Protein AF-A0A958S1H1-F1 (afdb_monomer_lite)

Structure (mmCIF, N/CA/C/O backbone):
data_AF-A0A958S1H1-F1
#
_entry.id   AF-A0A958S1H1-F1
#
loop_
_atom_site.group_PDB
_atom_site.id
_atom_site.type_symbol
_atom_site.label_atom_id
_atom_site.label_alt_id
_atom_site.label_comp_id
_atom_site.label_asym_id
_atom_site.label_entity_id
_atom_site.label_seq_id
_atom_site.pdbx_PDB_ins_code
_atom_site.Cartn_x
_atom_site.Cartn_y
_atom_site.Cartn_z
_atom_site.occupancy
_atom_site.B_iso_or_equiv
_atom_site.auth_seq_id
_atom_site.auth_comp_id
_atom_site.auth_asym_id
_atom_site.auth_atom_id
_atom_site.pdbx_PDB_model_num
ATOM 1 N N . MET A 1 1 ? -4.393 -6.673 19.221 1.00 88.75 1 MET A N 1
ATOM 2 C CA . MET A 1 1 ? -3.181 -6.050 18.629 1.00 88.75 1 MET A CA 1
ATOM 3 C C . MET A 1 1 ? -2.975 -4.685 19.278 1.00 88.75 1 MET A C 1
ATOM 5 O O . MET A 1 1 ? -3.950 -4.160 19.791 1.00 88.75 1 MET A O 1
ATOM 9 N N . ASN A 1 2 ? -1.761 -4.127 19.299 1.00 92.56 2 ASN A N 1
ATOM 10 C CA . ASN A 1 2 ? -1.516 -2.747 19.748 1.00 92.56 2 ASN A CA 1
ATOM 11 C C . ASN A 1 2 ? -1.005 -1.879 18.581 1.00 92.56 2 ASN A C 1
ATOM 13 O O . ASN A 1 2 ? -0.643 -2.420 17.530 1.00 92.56 2 ASN A O 1
ATOM 17 N N . TYR A 1 3 ? -0.952 -0.558 18.782 1.00 91.25 3 TYR A N 1
ATOM 18 C CA . TYR A 1 3 ? -0.541 0.420 17.767 1.00 91.25 3 TYR A CA 1
ATOM 19 C C . TYR A 1 3 ? 0.807 0.081 17.108 1.00 91.25 3 TYR A C 1
ATOM 21 O O . TYR A 1 3 ? 0.908 0.010 15.883 1.00 91.25 3 TYR A O 1
ATOM 29 N N . GLU A 1 4 ? 1.839 -0.207 17.907 1.00 90.56 4 GLU A N 1
ATOM 30 C CA . GLU A 1 4 ? 3.185 -0.516 17.400 1.00 90.56 4 GLU A CA 1
ATOM 31 C C . GLU A 1 4 ? 3.220 -1.803 16.570 1.00 90.56 4 GLU A C 1
ATOM 33 O O . GLU A 1 4 ? 3.912 -1.893 15.551 1.00 90.56 4 GLU A O 1
ATOM 38 N N . THR A 1 5 ? 2.447 -2.810 16.972 1.00 89.69 5 THR A N 1
ATOM 39 C CA . THR A 1 5 ? 2.298 -4.035 16.195 1.00 89.69 5 THR A CA 1
ATOM 40 C C . THR A 1 5 ? 1.583 -3.760 14.877 1.00 89.69 5 THR A C 1
ATOM 42 O O . THR A 1 5 ? 2.070 -4.187 13.830 1.00 89.69 5 THR A O 1
ATOM 45 N N . PHE A 1 6 ? 0.487 -3.001 14.892 1.00 88.81 6 PHE A N 1
ATOM 46 C CA . PHE A 1 6 ? -0.257 -2.656 13.681 1.00 88.81 6 PHE A CA 1
ATOM 47 C C . PHE A 1 6 ? 0.582 -1.830 12.692 1.00 88.81 6 PHE A C 1
ATOM 49 O O . PHE A 1 6 ? 0.632 -2.137 11.498 1.00 88.81 6 PHE A O 1
ATOM 56 N N . LYS A 1 7 ? 1.352 -0.857 13.192 1.00 88.62 7 LYS A N 1
ATOM 57 C CA . LYS A 1 7 ? 2.341 -0.088 12.421 1.00 88.62 7 LYS A CA 1
ATOM 58 C C . LYS A 1 7 ? 3.351 -0.993 11.709 1.00 88.62 7 LYS A C 1
ATOM 60 O O . LYS A 1 7 ? 3.647 -0.794 10.527 1.00 88.62 7 LYS A O 1
ATOM 65 N N . LYS A 1 8 ? 3.853 -2.029 12.391 1.00 86.06 8 LYS A N 1
ATOM 66 C CA . LYS A 1 8 ? 4.758 -3.023 11.785 1.00 86.06 8 LYS A CA 1
ATOM 67 C C . LYS A 1 8 ? 4.072 -3.844 10.693 1.00 86.06 8 LYS A C 1
ATOM 69 O O . LYS A 1 8 ? 4.718 -4.134 9.687 1.00 86.06 8 LYS A O 1
ATOM 74 N N . VAL A 1 9 ? 2.794 -4.200 10.859 1.00 86.06 9 VAL A N 1
ATOM 75 C CA . VAL A 1 9 ? 2.019 -4.906 9.821 1.00 86.06 9 VAL A CA 1
ATOM 76 C C . VAL A 1 9 ? 1.915 -4.055 8.556 1.00 86.06 9 VAL A C 1
ATOM 78 O O . VAL A 1 9 ? 2.284 -4.528 7.482 1.00 86.06 9 VAL A O 1
ATOM 81 N N . LEU A 1 10 ? 1.521 -2.785 8.689 1.00 82.94 10 LEU A N 1
ATOM 82 C CA . LEU A 1 10 ? 1.426 -1.846 7.564 1.00 82.94 10 LEU A CA 1
ATOM 83 C C . LEU A 1 10 ? 2.764 -1.657 6.834 1.00 82.94 10 LEU A C 1
ATOM 85 O O . LEU A 1 10 ? 2.801 -1.623 5.609 1.00 82.94 10 LEU A O 1
ATOM 89 N N . SER A 1 11 ? 3.877 -1.582 7.568 1.00 79.31 11 SER A N 1
ATOM 90 C CA . SER A 1 11 ? 5.205 -1.388 6.971 1.00 79.31 11 SER A CA 1
ATOM 91 C C . SER A 1 11 ? 5.717 -2.623 6.206 1.00 79.31 11 SER A C 1
ATOM 93 O O . SER A 1 11 ? 6.387 -2.493 5.175 1.00 79.31 11 SER A O 1
ATOM 95 N N . LYS A 1 12 ? 5.393 -3.834 6.683 1.00 73.94 12 LYS A N 1
ATOM 96 C CA . LYS A 1 12 ? 5.935 -5.095 6.145 1.00 73.94 12 LYS A CA 1
ATOM 97 C C . LYS A 1 12 ? 5.286 -5.524 4.824 1.00 73.94 12 LYS A C 1
ATOM 99 O O . LYS A 1 12 ? 5.926 -6.241 4.053 1.00 73.94 12 LYS A O 1
ATOM 104 N N . ALA A 1 13 ? 4.068 -5.056 4.547 1.00 64.69 13 ALA A N 1
ATOM 105 C CA . ALA A 1 13 ? 3.304 -5.375 3.340 1.00 64.69 13 ALA A CA 1
ATOM 106 C C . ALA A 1 13 ? 4.054 -5.062 2.025 1.00 64.69 13 ALA A C 1
ATOM 108 O O . ALA A 1 13 ? 3.890 -5.774 1.040 1.00 64.69 13 ALA A O 1
ATOM 109 N N . ASN A 1 14 ? 4.958 -4.075 2.014 1.00 68.44 14 ASN A N 1
ATOM 110 C CA . ASN A 1 14 ? 5.564 -3.579 0.771 1.00 68.44 14 ASN A CA 1
ATOM 111 C C . ASN A 1 14 ? 6.940 -4.171 0.409 1.00 68.44 14 ASN A C 1
ATOM 113 O O . ASN A 1 14 ? 7.457 -3.876 -0.668 1.00 68.44 14 ASN A O 1
ATOM 117 N N . ASN A 1 15 ? 7.543 -5.029 1.243 1.00 69.94 15 ASN A N 1
ATOM 118 C CA . ASN A 1 15 ? 8.917 -5.503 1.004 1.00 69.94 15 ASN A CA 1
ATOM 119 C C . ASN A 1 15 ? 9.077 -6.293 -0.307 1.00 69.94 15 ASN A C 1
ATOM 121 O O . ASN A 1 15 ? 10.061 -6.106 -1.018 1.00 69.94 15 ASN A O 1
ATOM 125 N N . ILE A 1 16 ? 8.113 -7.150 -0.658 1.00 71.56 16 ILE A N 1
ATOM 126 C CA . ILE A 1 16 ? 8.180 -7.956 -1.891 1.00 71.56 16 ILE A CA 1
ATOM 127 C C . ILE A 1 16 ? 8.096 -7.052 -3.127 1.00 71.56 16 ILE A C 1
ATOM 129 O O . ILE A 1 16 ? 8.873 -7.208 -4.067 1.00 71.56 16 ILE A O 1
ATOM 133 N N . ALA A 1 17 ? 7.200 -6.064 -3.110 1.00 74.19 17 ALA A N 1
ATOM 134 C CA . ALA A 1 17 ? 7.040 -5.125 -4.213 1.00 74.19 17 ALA A CA 1
ATOM 135 C C . ALA A 1 17 ? 8.280 -4.236 -4.409 1.00 74.19 17 ALA A C 1
ATOM 137 O O . ALA A 1 17 ? 8.658 -3.955 -5.549 1.00 74.19 17 ALA A O 1
ATOM 138 N N . VAL A 1 18 ? 8.956 -3.841 -3.322 1.00 80.75 18 VAL A N 1
ATOM 139 C CA . VAL A 1 18 ? 10.247 -3.136 -3.387 1.00 80.75 18 VAL A CA 1
ATOM 140 C C . VAL A 1 18 ? 11.303 -4.007 -4.069 1.00 80.75 18 VAL A C 1
ATOM 142 O O . VAL A 1 18 ? 11.961 -3.537 -4.994 1.00 80.75 18 VAL A O 1
ATOM 145 N N . VAL A 1 19 ? 11.424 -5.282 -3.681 1.00 84.00 19 VAL A N 1
ATOM 146 C CA . VAL A 1 19 ? 12.377 -6.224 -4.297 1.00 84.00 19 VAL A CA 1
ATOM 147 C C . VAL A 1 19 ? 12.101 -6.393 -5.793 1.00 84.00 19 VAL A C 1
ATOM 149 O O . VAL A 1 19 ? 13.022 -6.268 -6.598 1.00 84.00 19 VAL A O 1
ATOM 152 N N . ILE A 1 20 ? 10.840 -6.596 -6.184 1.00 85.44 20 ILE A N 1
ATOM 153 C CA . ILE A 1 20 ? 10.447 -6.700 -7.600 1.00 85.44 20 ILE A CA 1
ATOM 154 C C . ILE A 1 20 ? 10.812 -5.419 -8.363 1.00 85.44 20 ILE A C 1
ATOM 156 O O . ILE A 1 20 ? 11.355 -5.491 -9.463 1.00 85.44 20 ILE A O 1
ATOM 160 N N . SER A 1 21 ? 10.572 -4.247 -7.772 1.00 86.81 21 SER A N 1
ATOM 161 C CA . SER A 1 21 ? 10.893 -2.956 -8.397 1.00 86.81 21 SER A CA 1
ATOM 162 C C . SER A 1 21 ? 12.399 -2.784 -8.621 1.00 86.81 21 SER A C 1
ATOM 164 O O . SER A 1 21 ? 12.812 -2.321 -9.681 1.00 86.81 21 SER A O 1
ATOM 166 N N . VAL A 1 22 ? 13.228 -3.205 -7.659 1.00 89.88 22 VAL A N 1
ATOM 167 C CA . VAL A 1 22 ? 14.694 -3.197 -7.793 1.00 89.88 22 VAL A CA 1
ATOM 168 C C . VAL A 1 22 ? 15.145 -4.148 -8.902 1.00 89.88 22 VAL A C 1
ATOM 170 O O . VAL A 1 22 ? 15.962 -3.765 -9.735 1.00 89.88 22 VAL A O 1
ATOM 173 N N . ILE A 1 23 ? 14.577 -5.355 -8.969 1.00 92.25 23 ILE A N 1
ATOM 174 C CA . ILE A 1 23 ? 14.883 -6.325 -10.031 1.00 92.25 23 ILE A CA 1
ATOM 175 C C . ILE A 1 23 ? 14.543 -5.749 -11.412 1.00 92.25 23 ILE A C 1
ATOM 177 O O . ILE A 1 23 ? 15.360 -5.844 -12.325 1.00 92.25 23 ILE A O 1
ATOM 181 N N . LEU A 1 24 ? 13.384 -5.100 -11.567 1.00 91.75 24 LEU A N 1
ATOM 182 C CA . LEU A 1 24 ? 12.997 -4.450 -12.825 1.00 91.75 24 LEU A CA 1
ATOM 183 C C . LEU A 1 24 ? 14.008 -3.379 -13.256 1.00 91.75 24 LEU A C 1
ATOM 185 O O . LEU A 1 24 ? 14.379 -3.322 -14.429 1.00 91.75 24 LEU A O 1
ATOM 189 N N . VAL A 1 25 ? 14.501 -2.575 -12.309 1.00 92.94 25 VAL A N 1
ATOM 190 C CA . VAL A 1 25 ? 15.529 -1.557 -12.574 1.00 92.94 25 VAL A CA 1
ATOM 191 C C . VAL A 1 25 ? 16.851 -2.198 -13.004 1.00 92.94 25 VAL A C 1
ATOM 193 O O . VAL A 1 25 ? 17.474 -1.736 -13.963 1.00 92.94 25 VAL A O 1
ATOM 196 N N . LEU A 1 26 ? 17.267 -3.284 -12.345 1.00 94.44 26 LEU A N 1
ATOM 197 C CA . LEU A 1 26 ? 18.494 -4.008 -12.688 1.00 94.44 26 LEU A CA 1
ATOM 198 C C . LEU A 1 26 ? 18.408 -4.638 -14.082 1.00 94.44 26 LEU A C 1
ATOM 200 O O . LEU A 1 26 ? 19.347 -4.506 -14.863 1.00 94.44 26 LEU A O 1
ATOM 204 N N . ILE A 1 27 ? 17.275 -5.257 -14.426 1.00 93.69 27 ILE A N 1
ATOM 205 C CA . ILE A 1 27 ? 17.044 -5.831 -15.758 1.00 93.69 27 ILE A CA 1
ATOM 206 C C . ILE A 1 27 ? 17.046 -4.730 -16.824 1.00 93.69 27 ILE A C 1
ATOM 208 O O . ILE A 1 27 ? 17.737 -4.864 -17.832 1.00 93.69 27 ILE A O 1
ATOM 212 N N . GLY A 1 28 ? 16.329 -3.623 -16.598 1.00 91.19 28 GLY A N 1
ATOM 213 C CA . GLY A 1 28 ? 16.311 -2.487 -17.524 1.00 91.19 28 GLY A CA 1
ATOM 214 C C . GLY A 1 28 ? 17.711 -1.919 -17.771 1.00 91.19 28 GLY A C 1
ATOM 215 O O . GLY A 1 28 ? 18.115 -1.728 -18.919 1.00 91.19 28 GLY A O 1
ATOM 216 N N . THR A 1 29 ? 18.490 -1.749 -16.698 1.00 92.88 29 THR A N 1
ATOM 217 C CA . THR A 1 29 ? 19.896 -1.320 -16.767 1.00 92.88 29 THR A CA 1
ATOM 218 C C . THR A 1 29 ? 20.748 -2.311 -17.554 1.00 92.88 29 THR A C 1
ATOM 220 O O . THR A 1 29 ? 21.476 -1.912 -18.460 1.00 92.88 29 THR A O 1
ATOM 223 N N . ALA A 1 30 ? 20.641 -3.607 -17.252 1.00 93.12 30 ALA A N 1
ATOM 224 C CA . ALA A 1 30 ? 21.417 -4.648 -17.916 1.00 93.12 30 ALA A CA 1
ATOM 225 C C . ALA A 1 30 ? 21.123 -4.718 -19.422 1.00 93.12 30 ALA A C 1
ATOM 227 O O . ALA A 1 30 ? 22.050 -4.871 -20.216 1.00 93.12 30 ALA A O 1
ATOM 228 N N . ILE A 1 31 ? 19.859 -4.552 -19.828 1.00 91.25 31 ILE A N 1
ATOM 229 C CA . ILE A 1 31 ? 19.469 -4.494 -21.243 1.00 91.25 31 ILE A CA 1
ATOM 230 C C . ILE A 1 31 ? 20.134 -3.299 -21.930 1.00 91.25 31 ILE A C 1
ATOM 232 O O . ILE A 1 31 ? 20.744 -3.473 -22.983 1.00 91.25 31 ILE A O 1
ATOM 236 N N . ILE A 1 32 ? 20.063 -2.105 -21.332 1.00 91.31 32 ILE A N 1
ATOM 237 C CA . ILE A 1 32 ? 20.676 -0.895 -21.899 1.00 91.31 32 ILE A CA 1
ATOM 238 C C . ILE A 1 32 ? 22.190 -1.077 -22.035 1.00 91.31 32 ILE A C 1
ATOM 240 O O . ILE A 1 32 ? 22.735 -0.859 -23.113 1.00 91.31 32 ILE A O 1
ATOM 244 N N . VAL A 1 33 ? 22.861 -1.550 -20.983 1.00 91.06 33 VAL A N 1
ATOM 245 C CA . VAL A 1 33 ? 24.312 -1.787 -20.993 1.00 91.06 33 VAL A CA 1
ATOM 246 C C . VAL A 1 33 ? 24.697 -2.829 -22.049 1.00 91.06 33 VAL A C 1
ATOM 248 O O . VAL A 1 33 ? 25.627 -2.601 -22.815 1.00 91.06 33 VAL A O 1
ATOM 251 N N . ASN A 1 34 ? 23.959 -3.936 -22.172 1.00 89.00 34 ASN A N 1
ATOM 252 C CA . ASN A 1 34 ? 24.213 -4.962 -23.192 1.00 89.00 34 ASN A CA 1
ATOM 253 C C . ASN A 1 34 ? 24.010 -4.426 -24.623 1.00 89.00 34 ASN A C 1
ATOM 255 O O . ASN A 1 34 ? 24.727 -4.805 -25.553 1.00 89.00 34 ASN A O 1
ATOM 259 N N . MET A 1 35 ? 23.043 -3.529 -24.827 1.00 88.00 35 MET A N 1
ATOM 260 C CA . MET A 1 35 ? 22.840 -2.882 -26.125 1.00 88.00 35 MET A CA 1
ATOM 261 C C . MET A 1 35 ? 23.941 -1.868 -26.451 1.00 88.00 35 MET A C 1
ATOM 263 O O . MET A 1 35 ? 24.336 -1.794 -27.610 1.00 88.00 35 MET A O 1
ATOM 267 N N . LEU A 1 36 ? 24.472 -1.153 -25.454 1.00 85.69 36 LEU A N 1
ATOM 268 C CA . LEU A 1 36 ? 25.582 -0.207 -25.621 1.00 85.69 36 LEU A CA 1
ATOM 269 C C . LEU A 1 36 ? 26.939 -0.896 -25.828 1.00 85.69 36 LEU A C 1
ATOM 271 O O . LEU A 1 36 ? 27.750 -0.415 -26.608 1.00 85.69 36 LEU A O 1
ATOM 275 N N . LEU A 1 37 ? 27.191 -2.024 -25.159 1.00 85.25 37 LEU A N 1
ATOM 276 C CA . LEU A 1 37 ? 28.449 -2.771 -25.294 1.00 85.25 37 LEU A CA 1
ATOM 277 C C . LEU A 1 37 ? 28.453 -3.729 -26.496 1.00 85.25 37 LEU A C 1
ATOM 279 O O . LEU A 1 37 ? 29.510 -4.098 -26.988 1.00 85.25 37 LEU A O 1
ATOM 283 N N . GLY A 1 38 ? 27.279 -4.144 -26.980 1.00 74.38 38 GLY A N 1
ATOM 284 C CA . GLY A 1 38 ? 27.134 -5.109 -28.077 1.00 74.38 38 GLY A CA 1
ATOM 285 C C . GLY A 1 38 ? 26.972 -4.492 -29.469 1.00 74.38 38 GLY A C 1
ATOM 286 O O . GLY A 1 38 ? 26.394 -5.148 -30.337 1.00 74.38 38 GLY A O 1
ATOM 287 N N . ILE A 1 39 ? 27.399 -3.242 -29.675 1.00 66.12 39 ILE A N 1
ATOM 288 C CA . ILE A 1 39 ? 27.144 -2.473 -30.908 1.00 66.12 39 ILE A CA 1
ATOM 289 C C . ILE A 1 39 ? 27.813 -3.110 -32.139 1.00 66.12 39 ILE A C 1
ATOM 291 O O . ILE A 1 39 ? 27.274 -3.007 -33.237 1.00 66.12 39 ILE A O 1
ATOM 295 N N . GLU A 1 40 ? 28.918 -3.839 -31.967 1.00 67.62 40 GLU A N 1
ATOM 296 C CA . GLU A 1 40 ? 29.753 -4.317 -33.080 1.00 67.62 40 GLU A CA 1
ATOM 297 C C . GLU A 1 40 ? 29.081 -5.358 -33.998 1.00 67.62 40 GLU A C 1
ATOM 299 O O . GLU A 1 40 ? 29.494 -5.498 -35.142 1.00 67.62 40 GLU A O 1
ATOM 304 N N . ASN A 1 41 ? 28.019 -6.050 -33.556 1.00 65.12 41 ASN A N 1
ATOM 305 C CA . ASN A 1 41 ? 27.406 -7.160 -34.315 1.00 65.12 41 ASN A CA 1
ATOM 306 C C . ASN A 1 41 ? 25.867 -7.136 -34.396 1.00 65.12 41 ASN A C 1
ATOM 308 O O . ASN A 1 41 ? 25.248 -8.093 -34.868 1.00 65.12 41 ASN A O 1
ATOM 312 N N . LYS A 1 42 ? 25.206 -6.074 -33.922 1.00 71.50 42 LYS A N 1
ATOM 313 C CA . LYS A 1 42 ? 23.738 -6.030 -33.820 1.00 71.50 42 LYS A CA 1
ATOM 314 C C . LYS A 1 42 ? 23.125 -5.131 -34.889 1.00 71.50 42 LYS A C 1
ATOM 316 O O . LYS A 1 42 ? 23.579 -4.018 -35.128 1.00 71.50 42 LYS A O 1
ATOM 321 N N . LYS A 1 43 ? 22.019 -5.581 -35.496 1.0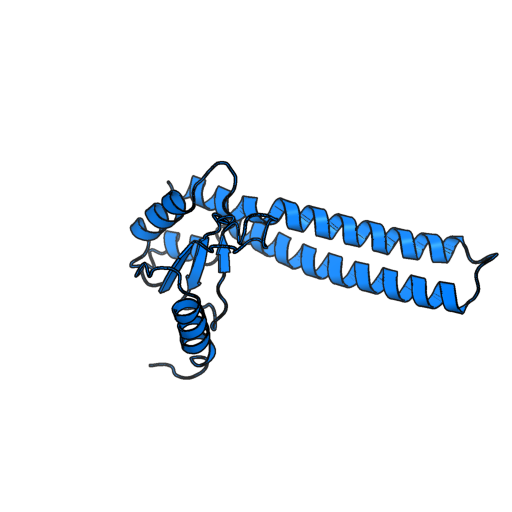0 81.31 43 LYS A N 1
ATOM 322 C CA . LYS A 1 43 ? 21.213 -4.741 -36.400 1.00 81.31 43 LYS A CA 1
ATOM 323 C C . LYS A 1 43 ? 20.726 -3.507 -35.637 1.00 81.31 43 LYS A C 1
ATOM 325 O O . LYS A 1 43 ? 20.158 -3.661 -34.555 1.00 81.31 43 LYS A O 1
ATOM 330 N N . THR A 1 44 ? 20.844 -2.317 -36.225 1.00 81.62 44 THR A N 1
ATOM 331 C CA . THR A 1 44 ? 20.424 -1.035 -35.624 1.00 81.62 44 THR A CA 1
ATOM 332 C C . THR A 1 44 ? 19.009 -1.086 -35.040 1.00 81.62 44 THR A C 1
ATOM 334 O O . THR A 1 44 ? 18.774 -0.609 -33.935 1.00 81.62 44 THR A O 1
ATOM 337 N N . VAL A 1 45 ? 18.078 -1.763 -35.720 1.00 83.81 45 VAL A N 1
ATOM 338 C CA . VAL A 1 45 ? 16.693 -1.953 -35.253 1.00 83.81 45 VAL A CA 1
ATOM 339 C C . VAL A 1 45 ? 16.624 -2.704 -33.915 1.00 83.81 45 VAL A C 1
ATOM 341 O O . VAL A 1 45 ? 15.868 -2.317 -33.029 1.00 83.81 45 VAL A O 1
ATOM 344 N N . SER A 1 46 ? 17.440 -3.747 -33.728 1.00 83.19 46 SER A N 1
ATOM 345 C CA . SER A 1 46 ? 17.464 -4.532 -32.481 1.00 83.19 46 SER A CA 1
ATOM 346 C C . SER A 1 46 ? 18.011 -3.734 -31.296 1.00 83.19 46 SER A C 1
ATOM 348 O O . SER A 1 46 ? 17.518 -3.872 -30.178 1.00 83.19 46 SER A O 1
ATOM 350 N N . ILE A 1 47 ? 18.976 -2.849 -31.563 1.00 85.94 47 ILE A N 1
ATOM 351 C CA . ILE A 1 47 ? 19.548 -1.940 -30.572 1.00 85.94 47 ILE A CA 1
ATOM 352 C C . ILE A 1 47 ? 18.479 -0.939 -30.119 1.00 85.94 47 ILE A C 1
ATOM 354 O O . ILE A 1 47 ? 18.242 -0.802 -28.922 1.00 85.94 47 ILE A O 1
ATOM 358 N N . VAL A 1 48 ? 17.787 -0.290 -31.062 1.00 87.69 48 VAL A N 1
ATOM 359 C CA . VAL A 1 48 ? 16.752 0.716 -30.761 1.00 87.69 48 VAL A CA 1
ATOM 360 C C . VAL A 1 48 ? 15.596 0.112 -29.959 1.00 87.69 48 VAL A C 1
ATOM 362 O O . VAL A 1 48 ? 15.205 0.670 -28.934 1.00 87.69 48 VAL A O 1
ATOM 365 N N . ILE A 1 49 ? 15.084 -1.054 -30.370 1.00 89.50 49 ILE A N 1
ATOM 366 C CA . ILE A 1 49 ? 14.002 -1.748 -29.651 1.00 89.50 49 ILE A CA 1
ATOM 367 C C . ILE A 1 49 ? 14.457 -2.151 -28.241 1.00 89.50 49 ILE A C 1
ATOM 369 O O . ILE A 1 49 ? 13.728 -1.942 -27.271 1.00 89.50 49 ILE A O 1
ATOM 373 N N . GLY A 1 50 ? 15.673 -2.690 -28.113 1.00 90.12 50 GLY A N 1
ATOM 374 C CA . GLY A 1 50 ? 16.244 -3.077 -26.826 1.00 90.12 50 GLY A CA 1
ATOM 375 C C . GLY A 1 50 ? 16.406 -1.898 -25.867 1.00 90.12 50 GLY A C 1
ATOM 376 O O . GLY A 1 50 ? 16.008 -1.993 -24.708 1.00 90.12 50 GLY A O 1
ATOM 377 N N . MET A 1 51 ? 16.930 -0.769 -26.352 1.00 90.88 51 MET A N 1
ATOM 378 C CA . MET A 1 51 ? 17.056 0.452 -25.551 1.00 90.88 51 MET A CA 1
ATOM 379 C C . MET A 1 51 ? 15.690 0.978 -25.106 1.00 90.88 51 MET A C 1
ATOM 381 O O . MET A 1 51 ? 15.522 1.298 -23.931 1.00 90.88 51 MET A O 1
ATOM 385 N N . PHE A 1 52 ? 14.705 1.022 -26.010 1.00 94.12 52 PHE A N 1
ATOM 386 C CA . PHE A 1 52 ? 13.350 1.458 -25.672 1.00 94.12 52 PHE A CA 1
ATOM 387 C C . PHE A 1 52 ? 12.743 0.596 -24.558 1.00 94.12 52 PHE A C 1
ATOM 389 O O . PHE A 1 52 ? 12.233 1.123 -23.569 1.00 94.12 52 PHE A O 1
ATOM 396 N N . PHE A 1 53 ? 12.857 -0.730 -24.673 1.00 94.00 53 PHE A N 1
ATOM 397 C CA . PHE A 1 53 ? 12.346 -1.648 -23.658 1.00 94.00 53 PHE A CA 1
ATOM 398 C C . PHE A 1 53 ? 13.090 -1.512 -22.322 1.00 94.00 53 PHE A C 1
ATOM 400 O O . PHE A 1 53 ? 12.463 -1.489 -21.263 1.00 94.00 53 PHE A O 1
ATOM 407 N N . GLY A 1 54 ? 14.416 -1.350 -22.354 1.00 92.75 54 GLY A N 1
ATOM 408 C CA . GLY A 1 54 ? 15.217 -1.109 -21.155 1.00 92.75 54 GLY A CA 1
ATOM 409 C C . GLY A 1 54 ? 14.817 0.179 -20.427 1.00 92.75 54 GLY A C 1
ATOM 410 O O . GLY A 1 54 ? 14.633 0.166 -19.210 1.00 92.75 54 GLY A O 1
ATOM 411 N N . VAL A 1 55 ? 14.598 1.273 -21.165 1.00 94.06 55 VAL A N 1
ATOM 412 C CA . VAL A 1 55 ? 14.123 2.551 -20.606 1.00 94.06 55 VAL A CA 1
ATOM 413 C C . VAL A 1 55 ? 12.712 2.414 -20.034 1.00 94.06 55 VAL A C 1
ATOM 415 O O . VAL A 1 55 ? 12.445 2.913 -18.941 1.00 94.06 55 VAL A O 1
ATOM 418 N N . LEU A 1 56 ? 11.816 1.700 -20.719 1.00 95.31 56 LEU A N 1
ATOM 419 C CA . LEU A 1 56 ? 10.464 1.446 -20.225 1.00 95.31 56 LEU A CA 1
ATOM 420 C C . LEU A 1 56 ? 10.486 0.702 -18.880 1.00 95.31 56 LEU A C 1
ATOM 422 O O . LEU A 1 56 ? 9.812 1.119 -17.937 1.00 95.31 56 LEU A O 1
ATOM 426 N N . LEU A 1 57 ? 11.293 -0.358 -18.764 1.00 93.44 57 LEU A N 1
ATOM 427 C CA . LEU A 1 57 ? 11.453 -1.103 -17.513 1.00 93.44 57 LEU A CA 1
ATOM 428 C C . LEU A 1 57 ? 12.039 -0.242 -16.390 1.00 93.44 57 LEU A C 1
ATOM 430 O O . LEU A 1 57 ? 11.580 -0.341 -15.252 1.00 93.44 57 LEU A O 1
ATOM 434 N N . LEU A 1 58 ? 13.000 0.635 -16.702 1.00 92.44 58 LEU A N 1
ATOM 435 C CA . LEU A 1 58 ? 13.538 1.591 -15.732 1.00 92.44 58 LEU A CA 1
ATOM 436 C C . LEU A 1 58 ? 12.456 2.540 -15.213 1.00 92.44 58 LEU A C 1
ATOM 438 O O . LEU A 1 58 ? 12.323 2.703 -14.002 1.00 92.44 58 LEU A O 1
ATOM 442 N N . ILE A 1 59 ? 11.666 3.143 -16.105 1.00 93.12 59 ILE A N 1
ATOM 443 C CA . ILE A 1 59 ? 10.598 4.076 -15.722 1.00 93.12 59 ILE A CA 1
ATOM 444 C C . ILE A 1 59 ? 9.578 3.371 -14.824 1.00 93.12 59 ILE A C 1
ATOM 446 O O . ILE A 1 59 ? 9.258 3.871 -13.743 1.00 93.12 59 ILE A O 1
ATOM 450 N N . LEU A 1 60 ? 9.102 2.192 -15.233 1.00 91.69 60 LEU A N 1
ATOM 451 C CA . LEU A 1 60 ? 8.134 1.415 -14.458 1.00 91.69 60 LEU A CA 1
ATOM 452 C C . LEU A 1 60 ? 8.701 0.998 -13.096 1.00 91.69 60 LEU A C 1
ATOM 454 O O . LEU A 1 60 ? 8.030 1.169 -12.076 1.00 91.69 60 LEU A O 1
ATOM 458 N N . GLY A 1 61 ? 9.948 0.521 -13.063 1.00 90.19 61 GLY A N 1
ATOM 459 C CA . GLY A 1 61 ? 10.640 0.141 -11.836 1.00 90.19 61 GLY A CA 1
ATOM 460 C C . GLY A 1 61 ? 10.812 1.316 -10.870 1.00 90.19 61 GLY A C 1
ATOM 461 O O . GLY A 1 61 ? 10.508 1.184 -9.687 1.00 90.19 61 GLY A O 1
ATOM 462 N N . VAL A 1 62 ? 11.210 2.494 -11.362 1.00 90.50 62 VAL A N 1
ATOM 463 C CA . VAL A 1 62 ? 11.373 3.707 -10.540 1.00 90.50 62 VAL A CA 1
ATOM 464 C C . VAL A 1 62 ? 10.035 4.211 -9.999 1.00 90.50 62 VAL A C 1
ATOM 466 O O . VAL A 1 62 ? 9.957 4.583 -8.827 1.00 90.50 62 VAL A O 1
ATOM 469 N N . ILE A 1 63 ? 8.976 4.227 -10.815 1.00 90.06 63 ILE A N 1
ATOM 470 C CA . ILE A 1 63 ? 7.637 4.645 -10.369 1.00 90.06 63 ILE A CA 1
ATOM 471 C C . ILE A 1 63 ? 7.124 3.702 -9.275 1.00 90.06 63 ILE A C 1
ATOM 473 O O . ILE A 1 63 ? 6.676 4.168 -8.223 1.00 90.06 63 ILE A O 1
ATOM 477 N N . ALA A 1 64 ? 7.226 2.387 -9.496 1.00 86.19 64 ALA A N 1
ATOM 478 C CA . ALA A 1 64 ? 6.820 1.382 -8.519 1.00 86.19 64 ALA A CA 1
ATOM 479 C C . ALA A 1 64 ? 7.631 1.508 -7.220 1.00 86.19 64 ALA A C 1
ATOM 481 O O . ALA A 1 64 ? 7.051 1.573 -6.135 1.00 86.19 64 ALA A O 1
ATOM 482 N N . PHE A 1 65 ? 8.954 1.658 -7.329 1.00 87.19 65 PHE A N 1
ATOM 483 C CA . PHE A 1 65 ? 9.845 1.833 -6.186 1.00 87.19 65 PHE A CA 1
ATOM 484 C C . PHE A 1 65 ? 9.500 3.082 -5.368 1.00 87.19 65 PHE A C 1
ATOM 486 O O . PHE A 1 65 ? 9.339 2.989 -4.152 1.00 87.19 65 PHE A O 1
ATOM 493 N N . LYS A 1 66 ? 9.324 4.244 -6.016 1.00 86.88 66 LYS A N 1
ATOM 494 C CA . LYS A 1 66 ? 8.971 5.500 -5.331 1.00 86.88 66 LYS A CA 1
ATOM 495 C C . LYS A 1 66 ? 7.667 5.379 -4.552 1.00 86.88 66 LYS A C 1
ATOM 497 O O . LYS A 1 66 ? 7.599 5.836 -3.413 1.00 86.88 66 LYS A O 1
ATOM 502 N N . ARG A 1 67 ? 6.643 4.766 -5.152 1.00 82.25 67 ARG A N 1
ATOM 503 C CA . ARG A 1 67 ? 5.343 4.569 -4.501 1.00 82.25 67 ARG A CA 1
ATOM 504 C C . ARG A 1 67 ? 5.476 3.678 -3.266 1.00 82.25 67 ARG A C 1
ATOM 506 O O . ARG A 1 67 ? 5.066 4.078 -2.183 1.00 82.25 67 ARG A O 1
ATOM 513 N N . MET A 1 68 ? 6.120 2.524 -3.419 1.00 80.31 68 MET A N 1
ATOM 514 C CA . MET A 1 68 ? 6.286 1.554 -2.333 1.00 80.31 68 MET A CA 1
ATOM 515 C C . MET A 1 68 ? 7.136 2.107 -1.186 1.00 80.31 68 MET A C 1
ATOM 517 O O . MET A 1 68 ? 6.797 1.912 -0.017 1.00 80.31 68 MET A O 1
ATOM 521 N N . LEU A 1 69 ? 8.208 2.837 -1.512 1.00 81.44 69 LEU A N 1
ATOM 522 C CA . LEU A 1 69 ? 9.064 3.497 -0.530 1.00 81.44 69 LEU A CA 1
ATOM 523 C C . LEU A 1 69 ? 8.312 4.605 0.215 1.00 81.44 69 LEU A C 1
ATOM 525 O O . LEU A 1 69 ? 8.461 4.724 1.428 1.00 81.44 69 LEU A O 1
ATOM 529 N N . SER A 1 70 ? 7.491 5.396 -0.484 1.00 82.06 70 SER A N 1
ATOM 530 C CA . SER A 1 70 ? 6.670 6.434 0.146 1.00 82.06 70 SER A CA 1
ATOM 531 C C . SER A 1 70 ? 5.717 5.837 1.177 1.00 82.06 70 SER A C 1
ATOM 533 O O . SER A 1 70 ? 5.689 6.308 2.309 1.00 82.06 70 SER A O 1
ATOM 535 N N . ASP A 1 71 ? 5.012 4.761 0.831 1.00 75.19 71 ASP A N 1
ATOM 536 C CA . ASP A 1 71 ? 4.081 4.090 1.742 1.00 75.19 71 ASP A CA 1
ATOM 537 C C . ASP A 1 71 ? 4.806 3.503 2.972 1.00 75.19 71 ASP A C 1
ATOM 539 O O . ASP A 1 71 ? 4.330 3.631 4.103 1.00 75.19 71 ASP A O 1
ATOM 543 N N . GLN A 1 72 ? 6.008 2.934 2.792 1.00 78.31 72 GLN A N 1
ATOM 544 C CA . GLN A 1 72 ? 6.829 2.449 3.910 1.00 78.31 72 GLN A CA 1
ATOM 545 C C . GLN A 1 72 ? 7.343 3.572 4.810 1.00 78.31 72 GLN A C 1
ATOM 547 O O . GLN A 1 72 ? 7.302 3.444 6.036 1.00 78.31 72 GLN A O 1
ATOM 552 N N . LEU A 1 73 ? 7.835 4.664 4.222 1.00 81.75 73 LEU A N 1
ATOM 553 C CA . LEU A 1 73 ? 8.298 5.831 4.969 1.00 81.75 73 LEU A CA 1
ATOM 554 C C . LEU A 1 73 ? 7.146 6.480 5.730 1.00 81.75 73 LEU A C 1
ATOM 556 O O . LEU A 1 73 ? 7.320 6.849 6.888 1.00 81.75 73 LEU A O 1
ATOM 560 N N . GLN A 1 74 ? 5.964 6.556 5.119 1.00 82.31 74 GLN A N 1
ATOM 561 C CA . GLN A 1 74 ? 4.760 7.051 5.774 1.00 82.31 74 GLN A CA 1
ATOM 562 C C . GLN A 1 74 ? 4.370 6.180 6.969 1.00 82.31 74 GLN A C 1
ATOM 564 O O . GLN A 1 74 ? 4.083 6.703 8.046 1.00 82.31 74 GLN A O 1
ATOM 569 N N . ALA A 1 75 ? 4.411 4.853 6.818 1.00 82.00 75 ALA A N 1
ATOM 570 C CA . ALA A 1 75 ? 4.157 3.939 7.926 1.00 82.00 75 ALA A CA 1
ATOM 571 C C . ALA A 1 75 ? 5.203 4.096 9.042 1.00 82.00 75 ALA A C 1
ATOM 573 O O . ALA A 1 75 ? 4.851 4.118 10.216 1.00 82.00 75 ALA A O 1
ATOM 574 N N . ARG A 1 76 ? 6.488 4.257 8.698 1.00 82.00 76 ARG A N 1
ATOM 575 C CA . ARG A 1 76 ? 7.579 4.419 9.672 1.00 82.00 76 ARG A CA 1
ATOM 576 C C . ARG A 1 76 ? 7.493 5.741 10.443 1.00 82.00 76 ARG A C 1
ATOM 578 O O . ARG A 1 76 ? 7.690 5.738 11.658 1.00 82.00 76 ARG A O 1
ATOM 585 N N . ASN A 1 77 ? 7.174 6.830 9.748 1.00 84.69 77 ASN A N 1
ATOM 586 C CA . ASN A 1 77 ? 7.129 8.190 10.291 1.00 84.69 77 ASN A CA 1
ATOM 587 C C . ASN A 1 77 ? 5.763 8.565 10.890 1.00 84.69 77 ASN A C 1
ATOM 589 O O . ASN A 1 77 ? 5.546 9.730 11.204 1.00 84.69 77 ASN A O 1
ATOM 593 N N . ASP A 1 78 ? 4.836 7.609 11.026 1.00 82.19 78 ASP A N 1
ATOM 594 C CA . ASP A 1 78 ? 3.462 7.837 11.503 1.00 82.19 78 ASP A CA 1
ATOM 595 C C . ASP A 1 78 ? 2.664 8.861 10.680 1.00 82.19 78 ASP A C 1
ATOM 597 O O . ASP A 1 78 ? 1.670 9.412 11.145 1.00 82.19 78 ASP A O 1
ATOM 601 N N . THR A 1 79 ? 3.077 9.110 9.438 1.00 84.62 79 THR A N 1
ATOM 602 C CA . THR A 1 79 ? 2.359 9.986 8.505 1.00 84.62 79 THR A CA 1
ATOM 603 C C . THR A 1 79 ? 1.417 9.208 7.593 1.00 84.62 79 THR A C 1
ATOM 605 O O . THR A 1 79 ? 0.690 9.814 6.808 1.00 84.62 79 THR A O 1
ATOM 608 N N . HIS A 1 80 ? 1.387 7.874 7.705 1.00 85.56 80 HIS A N 1
ATOM 609 C CA . HIS A 1 80 ? 0.408 7.059 6.999 1.00 85.56 80 HIS A CA 1
ATOM 610 C C . HIS A 1 80 ? -1.007 7.441 7.468 1.00 85.56 80 HIS A C 1
ATOM 612 O O . HIS A 1 80 ? -1.270 7.387 8.671 1.00 85.56 80 HIS A O 1
ATOM 618 N N . PRO A 1 81 ? -1.946 7.752 6.557 1.00 87.25 81 PRO A N 1
ATOM 619 C CA . PRO A 1 81 ? -3.258 8.297 6.911 1.00 87.25 81 PRO A CA 1
ATOM 620 C C . PRO A 1 81 ? -4.029 7.512 7.985 1.00 87.25 81 PRO A C 1
ATOM 622 O O . PRO A 1 81 ? -4.536 8.107 8.926 1.00 87.25 81 PRO A O 1
ATOM 625 N N . ILE A 1 82 ? -4.040 6.172 7.917 1.00 89.12 82 ILE A N 1
ATOM 626 C CA . ILE A 1 82 ? -4.703 5.344 8.943 1.00 89.12 82 ILE A CA 1
ATOM 627 C C . ILE A 1 82 ? -4.014 5.400 10.316 1.00 89.12 82 ILE A C 1
ATOM 629 O O . ILE A 1 82 ? -4.690 5.378 11.333 1.00 89.12 82 ILE A O 1
ATOM 633 N N . LEU A 1 83 ? -2.681 5.505 10.360 1.00 90.81 83 LEU A N 1
ATOM 634 C CA . LEU A 1 83 ? -1.931 5.611 11.615 1.00 90.81 83 LEU A CA 1
ATOM 635 C C . LEU A 1 83 ? -2.137 6.985 12.245 1.00 90.81 83 LEU A C 1
ATOM 637 O O . LEU A 1 83 ? -2.332 7.094 13.453 1.00 90.81 83 LEU A O 1
ATOM 641 N N . LYS A 1 84 ? -2.144 8.022 11.404 1.00 90.19 84 LYS A N 1
ATOM 642 C CA . LYS A 1 84 ? -2.459 9.388 11.804 1.00 90.19 84 LYS A CA 1
ATOM 643 C C . LYS A 1 84 ? -3.870 9.474 12.394 1.00 90.19 84 LYS A C 1
ATOM 645 O O . LYS A 1 84 ? -4.019 10.010 13.482 1.00 90.19 84 LYS A O 1
ATOM 650 N N . ALA A 1 85 ? -4.864 8.872 11.740 1.00 90.00 85 ALA A N 1
ATOM 651 C CA . ALA A 1 85 ? -6.238 8.852 12.233 1.00 90.00 85 ALA A CA 1
ATOM 652 C C . ALA A 1 85 ? -6.380 8.147 13.594 1.00 90.00 85 ALA A C 1
ATOM 654 O O . ALA A 1 85 ? -7.071 8.667 14.463 1.00 90.00 85 ALA A O 1
ATOM 655 N N . ILE A 1 86 ? -5.674 7.026 13.815 1.00 90.88 86 ILE A N 1
ATOM 656 C CA . ILE A 1 86 ? -5.631 6.363 15.134 1.00 90.88 86 ILE A CA 1
ATOM 657 C C . ILE A 1 86 ? -5.035 7.307 16.187 1.00 90.88 86 ILE A C 1
ATOM 659 O O . ILE A 1 86 ? -5.615 7.493 17.251 1.00 90.88 86 ILE A O 1
ATOM 663 N N . LYS A 1 87 ? -3.898 7.950 15.885 1.00 91.19 87 LYS A N 1
ATOM 664 C CA . LYS A 1 87 ? -3.245 8.890 16.814 1.00 91.19 87 LYS A CA 1
ATOM 665 C C . LYS A 1 87 ? -4.102 10.111 17.146 1.00 91.19 87 LYS A C 1
ATOM 667 O O . LYS A 1 87 ? -4.047 10.599 18.268 1.00 91.19 87 LYS A O 1
ATOM 672 N N . GLU A 1 88 ? -4.843 10.620 16.169 1.00 92.12 88 GLU A N 1
ATOM 673 C CA . GLU A 1 88 ? -5.722 11.783 16.320 1.00 92.12 88 GLU A CA 1
ATOM 674 C C . GLU A 1 88 ? -7.088 11.417 16.923 1.00 92.12 88 GLU A C 1
ATOM 676 O O . GLU A 1 88 ? -7.866 12.312 17.244 1.00 92.12 88 GLU A O 1
ATOM 681 N N . GLY A 1 89 ? -7.385 10.124 17.099 1.00 89.69 89 GLY A N 1
ATOM 682 C CA . GLY A 1 89 ? -8.677 9.652 17.595 1.00 89.69 89 GLY A CA 1
ATOM 683 C C . GLY A 1 89 ? -9.832 9.870 16.610 1.00 89.69 89 GLY A C 1
ATOM 684 O O . GLY A 1 89 ? -10.986 9.951 17.030 1.00 89.69 89 GLY A O 1
ATOM 685 N N . ASP A 1 90 ? -9.553 9.980 15.307 1.00 91.19 90 ASP A N 1
ATOM 686 C CA . ASP A 1 90 ? -10.575 10.159 14.267 1.00 91.19 90 ASP A CA 1
ATOM 687 C C . ASP A 1 90 ? -11.293 8.832 13.981 1.00 91.19 90 ASP A C 1
ATOM 689 O O . ASP A 1 90 ? -11.008 8.133 13.003 1.00 91.19 90 ASP A O 1
ATOM 693 N N . ARG A 1 91 ? -12.247 8.479 14.851 1.00 88.44 91 ARG A N 1
ATOM 694 C CA . ARG A 1 91 ? -12.980 7.203 14.783 1.00 88.44 91 ARG A CA 1
ATOM 695 C C . ARG A 1 91 ? -13.806 7.038 13.506 1.00 88.44 91 ARG A C 1
ATOM 697 O O . ARG A 1 91 ? -14.074 5.910 13.105 1.00 88.44 91 ARG A O 1
ATOM 704 N N . GLY A 1 92 ? -14.166 8.141 12.844 1.00 85.25 92 GLY A N 1
ATOM 705 C CA . GLY A 1 92 ? -14.935 8.156 11.595 1.00 85.25 92 GLY A CA 1
ATOM 706 C C . GLY A 1 92 ? -14.081 8.130 10.324 1.00 85.25 92 GLY A C 1
ATOM 707 O O . GLY A 1 92 ? -14.610 8.255 9.218 1.00 85.25 92 GLY A O 1
ATOM 708 N N . TYR A 1 93 ? -12.757 8.013 10.447 1.00 88.38 93 TYR A N 1
ATOM 709 C CA . TYR A 1 93 ? -11.856 7.998 9.298 1.00 88.38 93 TYR A CA 1
ATOM 710 C C . TYR A 1 93 ? -12.066 6.773 8.396 1.00 88.38 93 TYR A C 1
ATOM 712 O O . TYR A 1 93 ? -12.024 6.888 7.163 1.00 88.38 93 TYR A O 1
ATOM 720 N N . LEU A 1 94 ? -12.278 5.599 8.998 1.00 87.12 94 LEU A N 1
ATOM 721 C CA . LEU A 1 94 ? -12.450 4.342 8.281 1.00 87.12 94 LEU A CA 1
ATOM 722 C C . LEU A 1 94 ? -13.937 4.059 8.069 1.00 87.12 94 LEU A C 1
ATOM 724 O O . LEU A 1 94 ? -14.695 3.929 9.020 1.00 87.12 94 LEU A O 1
ATOM 728 N N . MET A 1 95 ? -14.349 3.972 6.808 1.00 84.12 95 MET A N 1
ATOM 729 C CA . MET A 1 95 ? -15.763 3.843 6.443 1.00 84.12 95 MET A CA 1
ATOM 730 C C . MET A 1 95 ? -16.174 2.396 6.219 1.00 84.12 95 MET A C 1
ATOM 732 O O . MET A 1 95 ? -17.332 2.045 6.410 1.00 84.12 95 MET A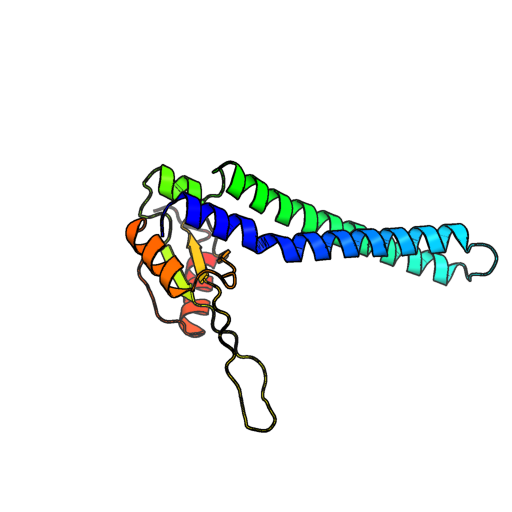 O 1
ATOM 736 N N . TRP A 1 96 ? -15.244 1.567 5.744 1.00 84.06 96 TRP A N 1
ATOM 737 C CA . TRP A 1 96 ? -15.539 0.180 5.423 1.00 84.06 96 TRP A CA 1
ATOM 738 C C . TRP A 1 96 ? -14.278 -0.674 5.469 1.00 84.06 96 TRP A C 1
ATOM 740 O O . TRP A 1 96 ? -13.226 -0.243 4.995 1.00 84.06 96 TRP A O 1
ATOM 750 N N . VAL A 1 97 ? -14.386 -1.884 6.016 1.00 86.75 97 VAL A N 1
ATOM 751 C CA . VAL A 1 97 ? -13.318 -2.888 6.059 1.00 86.75 97 VAL A CA 1
ATOM 752 C C . VAL A 1 97 ? -13.888 -4.255 5.696 1.00 86.75 97 VAL A C 1
ATOM 754 O O . VAL A 1 97 ? -14.995 -4.592 6.111 1.00 86.75 97 VAL A O 1
ATOM 757 N N . TYR A 1 98 ? -13.138 -5.047 4.936 1.00 83.38 98 TYR A N 1
ATOM 758 C CA . TYR A 1 98 ? -13.491 -6.427 4.608 1.00 83.38 98 TYR A CA 1
ATOM 759 C C . TYR A 1 98 ? -12.238 -7.271 4.346 1.00 83.38 98 TYR A C 1
ATOM 761 O O . TYR A 1 98 ? -11.144 -6.745 4.136 1.00 83.38 98 TYR A O 1
ATOM 769 N N . VAL A 1 99 ? -12.401 -8.595 4.352 1.00 81.94 99 VAL A N 1
ATOM 770 C CA . VAL A 1 99 ? -11.339 -9.542 3.980 1.00 81.94 99 VAL A CA 1
ATOM 771 C C . VAL A 1 99 ? -11.479 -9.877 2.500 1.00 81.94 99 VAL A C 1
ATOM 773 O O . VAL A 1 99 ? -12.541 -10.313 2.062 1.00 81.94 99 VAL A O 1
ATOM 776 N N . GLU A 1 100 ? -10.424 -9.661 1.722 1.00 74.19 100 GLU A N 1
ATOM 777 C CA . GLU A 1 100 ? -10.416 -9.936 0.288 1.00 74.19 100 GLU A CA 1
ATOM 778 C C . GLU A 1 100 ? -10.332 -11.438 0.022 1.00 74.19 100 GLU A C 1
ATOM 780 O O . GLU A 1 100 ? -9.262 -12.031 0.109 1.00 74.19 100 GLU A O 1
ATOM 785 N N . GLN A 1 101 ? -11.440 -12.070 -0.356 1.00 68.25 101 GLN A N 1
ATOM 786 C CA . GLN A 1 101 ? -11.406 -13.462 -0.795 1.00 68.25 101 GLN A CA 1
ATOM 787 C C . GLN A 1 101 ? -10.972 -13.527 -2.264 1.00 68.25 101 GLN A C 1
ATOM 789 O O . GLN A 1 101 ? -11.712 -13.123 -3.159 1.00 68.25 101 GLN A O 1
ATOM 794 N N . ILE A 1 102 ? -9.765 -14.033 -2.532 1.00 61.97 102 ILE A N 1
ATOM 795 C CA . ILE A 1 102 ? -9.328 -14.287 -3.909 1.00 61.97 102 ILE A CA 1
ATOM 796 C C . ILE A 1 102 ? -9.835 -15.666 -4.329 1.00 61.97 102 ILE A C 1
ATOM 798 O O . ILE A 1 102 ? -9.388 -16.695 -3.833 1.00 61.97 102 ILE A O 1
ATOM 802 N N . ASN A 1 103 ? -10.743 -15.709 -5.296 1.00 54.47 103 ASN A N 1
ATOM 803 C CA . ASN A 1 103 ? -11.080 -16.960 -5.963 1.00 54.47 103 ASN A CA 1
ATOM 804 C C . ASN A 1 103 ? -9.886 -17.381 -6.825 1.00 54.47 103 ASN A C 1
ATOM 806 O O . ASN A 1 103 ? -9.682 -16.869 -7.924 1.00 54.47 103 ASN A O 1
ATOM 810 N N . THR A 1 104 ? -9.052 -18.278 -6.307 1.00 49.44 104 THR A N 1
ATOM 811 C CA . THR A 1 104 ? -7.987 -18.888 -7.105 1.00 49.44 104 THR A CA 1
ATOM 812 C C . THR A 1 104 ? -8.602 -19.932 -8.038 1.00 49.44 104 THR A C 1
ATOM 814 O O . THR A 1 104 ? -9.568 -20.617 -7.718 1.00 49.44 104 THR A O 1
ATOM 817 N N . THR A 1 105 ? -8.100 -19.958 -9.265 1.00 50.16 105 THR A N 1
ATOM 818 C CA . THR A 1 105 ? -8.658 -20.658 -10.427 1.00 50.16 105 THR A CA 1
ATOM 819 C C . THR A 1 105 ? -8.921 -22.154 -10.214 1.00 50.16 105 THR A C 1
ATOM 821 O O . THR A 1 105 ? -8.244 -22.811 -9.426 1.00 50.16 105 THR A O 1
ATOM 824 N N . LEU A 1 106 ? -9.892 -22.675 -10.983 1.00 46.62 106 LEU A N 1
ATOM 825 C CA . LEU A 1 106 ? -10.309 -24.081 -11.052 1.00 46.62 106 LEU A CA 1
ATOM 826 C C . LEU A 1 106 ? -9.124 -25.057 -11.042 1.00 46.62 106 LEU A C 1
ATOM 828 O O . LEU A 1 106 ? -8.318 -25.084 -11.971 1.00 46.62 106 LEU A O 1
ATOM 832 N N . GLY A 1 107 ? -9.070 -25.901 -10.012 1.00 52.47 107 GLY A N 1
ATOM 833 C CA . GLY A 1 107 ? -8.340 -27.158 -10.090 1.00 52.47 107 GLY A CA 1
ATOM 834 C C . GLY A 1 107 ? -9.136 -28.175 -10.910 1.00 52.47 107 GLY A C 1
ATOM 835 O O . GLY A 1 107 ? -10.316 -27.969 -11.197 1.00 52.47 107 GLY A O 1
ATOM 836 N N . HIS A 1 108 ? -8.506 -29.302 -11.244 1.00 54.12 108 HIS A N 1
ATOM 837 C CA . HIS A 1 108 ? -9.139 -30.417 -11.964 1.00 54.12 108 HIS A CA 1
ATOM 838 C C . HIS A 1 108 ? -10.403 -30.967 -11.253 1.00 54.12 108 HIS A C 1
ATOM 840 O O . HIS A 1 108 ? -11.243 -31.580 -11.901 1.00 54.12 108 HIS A O 1
ATOM 846 N N . ASP A 1 109 ? -10.573 -30.645 -9.962 1.00 63.00 109 ASP A N 1
ATOM 847 C CA . ASP A 1 109 ? -11.688 -31.045 -9.089 1.00 63.00 109 ASP A CA 1
ATOM 848 C C . ASP A 1 109 ? -12.720 -29.919 -8.817 1.00 63.00 109 ASP A C 1
ATOM 850 O O . ASP A 1 109 ? -13.537 -30.035 -7.905 1.00 63.00 109 ASP A O 1
ATOM 854 N N . GLY A 1 110 ? -12.674 -28.800 -9.555 1.00 56.38 110 GLY A N 1
ATOM 855 C CA . GLY A 1 110 ? -13.569 -27.644 -9.378 1.00 56.38 110 GLY A CA 1
ATOM 856 C C . GLY A 1 110 ? -12.883 -26.376 -8.833 1.00 56.38 110 GLY A C 1
ATOM 857 O O . GLY A 1 110 ? -11.666 -26.358 -8.612 1.00 56.38 110 GLY A O 1
ATOM 858 N N . PRO A 1 111 ? -13.630 -25.266 -8.653 1.00 54.91 111 PRO A N 1
ATOM 859 C CA . PRO A 1 111 ? -13.086 -24.012 -8.128 1.00 54.91 111 PRO A CA 1
ATOM 860 C C . PRO A 1 111 ? -12.593 -24.190 -6.684 1.00 54.91 111 PRO A C 1
ATOM 862 O O . PRO A 1 111 ? -13.382 -24.448 -5.778 1.00 54.91 111 PRO A O 1
ATOM 865 N N . LYS A 1 112 ? -11.282 -24.034 -6.455 1.00 50.41 112 LYS A N 1
ATOM 866 C CA . LYS A 1 112 ? -10.694 -23.985 -5.108 1.00 50.41 112 LYS A CA 1
ATOM 867 C C . LYS A 1 112 ? -10.535 -22.527 -4.693 1.00 50.41 112 LYS A C 1
ATOM 869 O O . LYS A 1 112 ? -9.624 -21.844 -5.143 1.00 50.41 112 LYS A O 1
ATOM 874 N N . VAL A 1 113 ? -11.410 -22.055 -3.810 1.00 53.41 113 VAL A N 1
ATOM 875 C CA . VAL A 1 113 ? -11.317 -20.708 -3.231 1.00 53.41 113 VAL A CA 1
ATOM 876 C C . VAL A 1 113 ? -10.097 -20.645 -2.305 1.00 53.41 113 VAL A C 1
ATOM 878 O O . VAL A 1 113 ? -10.136 -21.130 -1.177 1.00 53.41 113 VAL A O 1
ATOM 881 N N . GLY A 1 114 ? -8.980 -20.094 -2.777 1.00 53.25 114 GLY A N 1
ATOM 882 C CA . GLY A 1 114 ? -7.823 -19.796 -1.935 1.00 53.25 114 GLY A CA 1
ATOM 883 C C . GLY A 1 114 ? -7.958 -18.423 -1.294 1.00 53.25 114 GLY A C 1
ATOM 884 O O . GLY A 1 114 ? -7.657 -17.406 -1.906 1.00 53.25 114 GLY A O 1
ATOM 885 N N . THR A 1 115 ? -8.368 -18.388 -0.032 1.00 54.22 115 THR A N 1
ATOM 886 C CA . THR A 1 115 ? -8.557 -17.147 0.721 1.00 54.22 115 THR A CA 1
ATOM 887 C C . THR A 1 115 ? -7.241 -16.377 0.848 1.00 54.22 115 THR A C 1
ATOM 889 O O . THR A 1 115 ? -6.379 -16.719 1.661 1.00 54.22 115 THR A O 1
ATOM 892 N N . SER A 1 116 ? -7.088 -15.303 0.072 1.00 64.00 116 SER A N 1
ATOM 893 C CA . SER A 1 116 ? -6.176 -14.233 0.461 1.00 64.00 116 SER A CA 1
ATOM 894 C C . SER A 1 116 ? -6.654 -13.701 1.805 1.00 64.00 116 SER A C 1
ATOM 896 O O . SER A 1 116 ? -7.827 -13.412 1.998 1.00 64.00 116 SER A O 1
ATOM 898 N N . GLN A 1 117 ? -5.765 -13.642 2.783 1.00 73.56 117 GLN A N 1
ATOM 899 C CA . GLN A 1 117 ? -6.112 -13.120 4.104 1.00 73.56 117 GLN A CA 1
ATOM 900 C C . GLN A 1 117 ? -6.028 -11.583 4.132 1.00 73.56 117 GLN A C 1
ATOM 902 O O . GLN A 1 117 ? -6.147 -10.990 5.195 1.00 73.56 117 GLN A O 1
ATOM 907 N N . ASN A 1 118 ? -5.830 -10.920 2.986 1.00 82.88 118 ASN A N 1
ATOM 908 C CA . ASN A 1 118 ? -5.673 -9.470 2.917 1.00 82.88 118 ASN A CA 1
ATOM 909 C C . ASN A 1 118 ? -6.904 -8.732 3.456 1.00 82.88 118 ASN A C 1
ATOM 911 O O . ASN A 1 118 ? -8.045 -9.127 3.219 1.00 82.88 118 ASN A O 1
ATOM 915 N N . VAL A 1 119 ? -6.664 -7.605 4.124 1.00 85.06 119 VAL A N 1
ATOM 916 C CA . VAL A 1 119 ? -7.720 -6.723 4.628 1.00 85.06 119 VAL A CA 1
ATOM 917 C C . VAL A 1 119 ? -7.819 -5.510 3.719 1.00 85.06 119 VAL A C 1
ATOM 919 O O . VAL A 1 119 ? -6.907 -4.687 3.667 1.00 85.06 119 VAL A O 1
ATOM 922 N N . ASN A 1 120 ? -8.930 -5.382 3.010 1.00 86.50 120 ASN A N 1
ATOM 923 C CA . ASN A 1 120 ? -9.234 -4.207 2.210 1.00 86.50 120 ASN A CA 1
ATOM 924 C C . ASN A 1 120 ? -10.049 -3.215 3.036 1.00 86.50 120 ASN A C 1
ATOM 9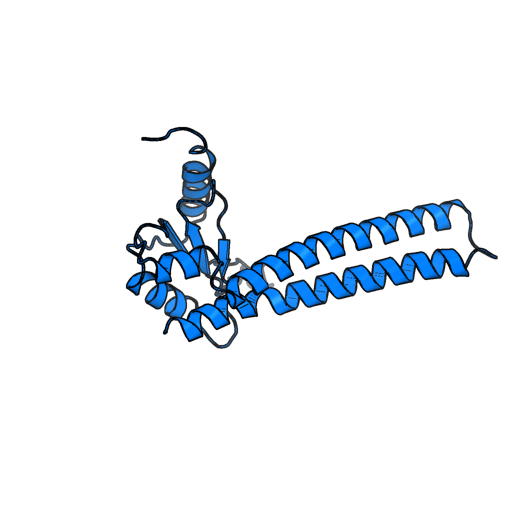26 O O . ASN A 1 120 ? -10.912 -3.598 3.824 1.00 86.50 120 ASN A O 1
ATOM 930 N N . TYR A 1 121 ? -9.777 -1.928 2.853 1.00 86.69 121 TYR A N 1
ATOM 931 C CA . TYR A 1 121 ? -10.451 -0.870 3.586 1.00 86.69 121 TYR A CA 1
ATOM 932 C C . TYR A 1 121 ? -10.660 0.385 2.738 1.00 86.69 121 TYR A C 1
ATOM 934 O O . TYR A 1 121 ? -9.872 0.703 1.845 1.00 86.69 121 TYR A O 1
ATOM 942 N N . PHE A 1 122 ? -11.729 1.114 3.043 1.00 86.25 122 PHE A N 1
ATOM 943 C CA . PHE A 1 122 ? -12.062 2.410 2.466 1.00 86.25 122 PHE A CA 1
ATOM 944 C C . PHE A 1 122 ? -12.074 3.468 3.557 1.00 86.25 122 PHE A C 1
ATOM 946 O O . PHE A 1 122 ? -12.577 3.255 4.661 1.00 86.25 122 PHE A O 1
ATOM 953 N N . THR A 1 123 ? -11.529 4.628 3.226 1.00 86.81 123 THR A N 1
ATOM 954 C CA . THR A 1 123 ? -11.358 5.747 4.152 1.00 86.81 123 THR A CA 1
ATOM 955 C C . THR A 1 123 ? -12.044 6.982 3.599 1.00 86.81 123 THR A C 1
ATOM 957 O O . THR A 1 123 ? -12.190 7.120 2.383 1.00 86.81 123 THR A O 1
ATOM 960 N N . ARG A 1 124 ? -12.495 7.888 4.465 1.00 80.75 124 ARG A N 1
ATOM 961 C CA . ARG A 1 124 ? -13.243 9.092 4.055 1.00 80.75 124 ARG A CA 1
ATOM 962 C C . ARG A 1 124 ? -12.511 9.93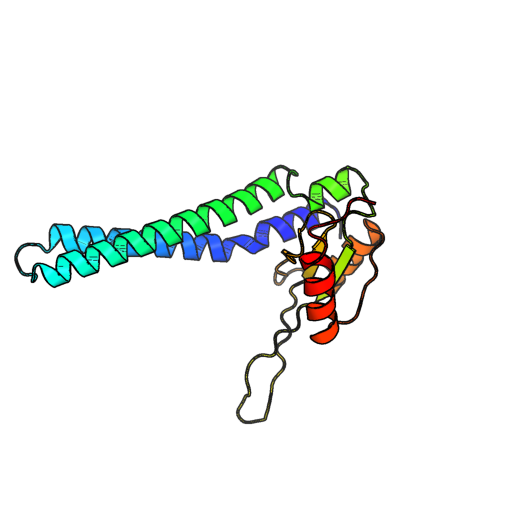9 3.007 1.00 80.75 124 ARG A C 1
ATOM 964 O O . ARG A 1 124 ? -13.138 10.596 2.184 1.00 80.75 124 ARG A O 1
ATOM 971 N N . ASP A 1 125 ? -11.183 9.894 3.001 1.00 80.62 125 ASP A N 1
ATOM 972 C CA . ASP A 1 125 ? -10.315 10.612 2.067 1.00 80.62 125 ASP A CA 1
ATOM 973 C C . ASP A 1 125 ? -10.033 9.858 0.748 1.00 80.62 125 ASP A C 1
ATOM 975 O O . ASP A 1 125 ? -9.444 10.432 -0.171 1.00 80.62 125 ASP A O 1
ATOM 979 N N . CYS A 1 126 ? -10.438 8.589 0.608 1.00 70.19 126 CYS A N 1
ATOM 980 C CA . CYS A 1 126 ? -9.905 7.717 -0.443 1.00 70.19 126 CYS A CA 1
ATOM 981 C C . CYS A 1 126 ? -10.434 7.961 -1.868 1.00 70.19 126 CYS A C 1
ATOM 983 O O . CYS A 1 126 ? -9.999 7.268 -2.787 1.00 70.19 126 CYS A O 1
ATOM 985 N N . LYS A 1 127 ? -11.316 8.945 -2.105 1.00 71.88 127 LYS A N 1
ATOM 986 C CA . LYS A 1 127 ? -11.914 9.252 -3.430 1.00 71.88 127 LYS A CA 1
ATOM 987 C C . LYS A 1 127 ? -12.376 7.992 -4.195 1.00 71.88 127 LYS A C 1
ATOM 989 O O . LYS A 1 127 ? -12.134 7.867 -5.395 1.00 71.88 127 LYS A O 1
ATOM 994 N N . GLY A 1 128 ? -12.943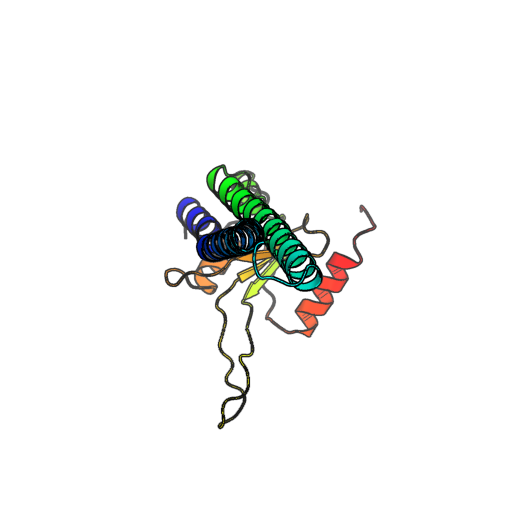 7.018 -3.482 1.00 64.50 128 GLY A N 1
ATOM 995 C CA . GLY A 1 128 ? -13.415 5.755 -4.059 1.00 64.50 128 GLY A CA 1
ATOM 996 C C . GLY A 1 128 ? -12.357 4.695 -4.343 1.00 64.50 128 GLY A C 1
ATOM 997 O O . GLY A 1 128 ? -12.681 3.673 -4.938 1.00 64.50 128 GLY A O 1
ATOM 998 N N . LYS A 1 129 ? -11.104 4.885 -3.919 1.00 72.56 129 LYS A N 1
ATOM 999 C CA . LYS A 1 129 ? -10.045 3.882 -4.076 1.00 72.56 129 LYS A CA 1
ATOM 1000 C C . LYS A 1 129 ? -9.804 3.137 -2.769 1.00 72.56 129 LYS A C 1
ATOM 1002 O O . LYS A 1 129 ? -9.180 3.674 -1.858 1.00 72.56 129 LYS A O 1
ATOM 1007 N N . GLY A 1 130 ? -10.239 1.880 -2.716 1.00 77.75 130 GLY A N 1
ATOM 1008 C CA . GLY A 1 130 ? -9.896 0.979 -1.619 1.00 77.75 130 GLY A CA 1
ATOM 1009 C C . GLY A 1 130 ? -8.379 0.832 -1.466 1.00 77.75 130 GLY A C 1
ATOM 1010 O O . GLY A 1 130 ? -7.627 0.862 -2.444 1.00 77.75 130 GLY A O 1
ATOM 1011 N N . LYS A 1 131 ? -7.929 0.695 -0.223 1.00 82.62 131 LYS A N 1
ATOM 1012 C CA . LYS A 1 131 ? -6.549 0.367 0.134 1.00 82.62 131 LYS A CA 1
ATOM 1013 C C . LYS A 1 131 ? -6.505 -1.056 0.681 1.00 82.62 131 LYS A C 1
ATOM 1015 O O . LYS A 1 131 ? -7.474 -1.525 1.270 1.00 82.62 131 LYS A O 1
ATOM 1020 N N . THR A 1 132 ? -5.366 -1.717 0.521 1.00 83.94 132 THR A N 1
ATOM 1021 C CA . THR A 1 132 ? -5.165 -3.107 0.943 1.00 83.94 132 THR A CA 1
ATOM 1022 C C . THR A 1 132 ? -4.077 -3.171 2.002 1.00 83.94 132 THR A C 1
ATOM 1024 O O . THR A 1 132 ? -2.986 -2.635 1.814 1.00 83.94 132 THR A O 1
ATOM 1027 N N . ILE A 1 133 ? -4.359 -3.847 3.109 1.00 85.06 133 ILE A N 1
ATOM 1028 C CA . ILE A 1 133 ? -3.378 -4.279 4.099 1.00 85.06 133 ILE A CA 1
ATOM 1029 C C . ILE A 1 133 ? -3.061 -5.735 3.784 1.00 85.06 133 ILE A C 1
ATOM 1031 O O . ILE A 1 133 ? -3.905 -6.618 3.952 1.00 85.06 133 ILE A O 1
ATOM 1035 N N . MET A 1 134 ? -1.839 -5.990 3.322 1.00 77.88 134 MET A N 1
ATOM 1036 C CA . MET A 1 134 ? -1.389 -7.360 3.108 1.00 77.88 134 MET A CA 1
ATOM 1037 C C . MET A 1 134 ? -1.115 -8.025 4.453 1.00 77.88 134 MET A C 1
ATOM 1039 O O . MET A 1 134 ? -0.262 -7.578 5.226 1.00 77.88 134 MET A O 1
ATOM 1043 N N . THR A 1 135 ? -1.823 -9.113 4.729 1.00 73.88 135 THR A N 1
ATOM 1044 C CA . THR A 1 135 ? -1.628 -9.894 5.949 1.00 73.88 135 THR A CA 1
ATOM 1045 C C . THR A 1 135 ? -0.419 -10.797 5.794 1.00 73.88 135 THR A C 1
ATOM 1047 O O . THR A 1 135 ? -0.404 -11.717 4.976 1.00 73.88 135 THR A O 1
ATOM 1050 N N . GLY A 1 136 ? 0.628 -10.530 6.571 1.00 68.00 136 GLY A N 1
ATOM 1051 C CA . GLY A 1 136 ? 1.759 -11.446 6.667 1.00 68.00 136 GLY A CA 1
ATOM 1052 C C . GLY A 1 136 ? 1.379 -12.735 7.402 1.00 68.00 136 GLY A C 1
ATOM 1053 O O . GLY A 1 136 ? 0.387 -12.780 8.116 1.00 68.00 136 GLY A O 1
ATOM 1054 N N . LYS A 1 137 ? 2.242 -13.758 7.335 1.00 69.06 137 LYS A N 1
ATOM 1055 C CA . LYS A 1 137 ? 2.059 -15.049 8.039 1.00 69.06 137 LYS A CA 1
ATOM 1056 C C . LYS A 1 137 ? 1.846 -14.945 9.561 1.00 69.06 137 LYS A C 1
ATOM 1058 O O . LYS A 1 137 ? 1.456 -15.924 10.179 1.00 69.06 137 LYS A O 1
ATOM 1063 N N . ASN A 1 138 ? 2.152 -13.792 10.154 1.00 76.06 138 ASN A N 1
ATOM 1064 C CA . ASN A 1 138 ? 2.168 -13.595 11.601 1.00 76.06 138 ASN A CA 1
ATOM 1065 C C . ASN A 1 138 ? 0.851 -13.040 12.157 1.00 76.06 138 ASN A C 1
ATOM 1067 O O . ASN A 1 138 ? 0.708 -13.017 13.372 1.00 76.06 138 ASN A O 1
ATOM 1071 N N . TYR A 1 139 ? -0.047 -12.542 11.301 1.00 82.19 139 TYR A N 1
ATOM 1072 C CA . TYR A 1 139 ? -1.311 -11.942 11.725 1.00 82.19 139 TYR A CA 1
ATOM 1073 C C . TYR A 1 139 ? -2.416 -12.307 10.746 1.00 82.19 139 TYR A C 1
ATOM 1075 O O . TYR A 1 139 ? -2.247 -12.208 9.531 1.00 82.19 139 TYR A O 1
ATOM 1083 N N . THR A 1 140 ? -3.552 -12.703 11.293 1.00 83.62 140 THR A N 1
ATOM 1084 C CA . THR A 1 140 ? -4.761 -13.029 10.542 1.00 83.62 140 THR A CA 1
ATOM 1085 C C . THR A 1 140 ? -5.540 -11.767 10.180 1.00 83.62 140 THR A C 1
ATOM 1087 O O . THR A 1 140 ? -5.439 -10.728 10.842 1.00 83.62 140 THR A O 1
ATOM 1090 N N . ALA A 1 141 ? -6.370 -11.864 9.142 1.00 83.19 141 ALA A N 1
ATOM 1091 C CA . ALA A 1 141 ? -7.284 -10.791 8.759 1.00 83.19 141 ALA A CA 1
ATOM 1092 C C . ALA A 1 141 ? -8.208 -10.391 9.923 1.00 83.19 141 ALA A C 1
ATOM 1094 O O . ALA A 1 141 ? -8.439 -9.209 10.175 1.00 83.19 141 ALA A O 1
ATOM 1095 N N . ALA A 1 142 ? -8.677 -11.396 10.672 1.00 83.69 142 ALA A N 1
ATOM 1096 C CA . ALA A 1 142 ? -9.546 -11.232 11.829 1.00 83.69 142 ALA A CA 1
ATOM 1097 C C . ALA A 1 142 ? -8.882 -10.411 12.944 1.00 83.69 142 ALA A C 1
ATOM 1099 O O . ALA A 1 142 ? -9.511 -9.510 13.488 1.00 83.69 142 ALA A O 1
ATOM 1100 N N . GLU A 1 143 ? -7.605 -10.657 13.254 1.00 87.50 143 GLU A N 1
ATOM 1101 C CA . GLU A 1 143 ? -6.879 -9.884 14.274 1.00 87.50 143 GLU A CA 1
ATOM 1102 C C . GLU A 1 143 ? -6.714 -8.411 13.891 1.00 87.50 143 GLU A C 1
ATOM 1104 O O . GLU A 1 143 ? -6.779 -7.533 14.755 1.00 87.50 143 GLU A O 1
ATOM 1109 N N . ILE A 1 144 ? -6.500 -8.133 12.603 1.00 88.88 144 ILE A N 1
ATOM 1110 C CA . ILE A 1 144 ? -6.396 -6.764 12.093 1.00 88.88 144 ILE A CA 1
ATOM 1111 C C . ILE A 1 144 ? -7.751 -6.065 12.171 1.00 88.88 144 ILE A C 1
ATOM 1113 O O . ILE A 1 144 ? -7.822 -4.944 12.666 1.00 88.88 144 ILE A O 1
ATOM 1117 N N . ILE A 1 145 ? -8.824 -6.723 11.728 1.00 87.62 145 ILE A N 1
ATOM 1118 C CA . ILE A 1 145 ? -10.179 -6.162 11.784 1.00 87.62 145 ILE A CA 1
ATOM 1119 C C . ILE A 1 145 ? -10.609 -5.922 13.230 1.00 87.62 145 ILE A C 1
ATOM 1121 O O . ILE A 1 145 ? -11.141 -4.855 13.532 1.00 87.62 145 ILE A O 1
ATOM 1125 N N . ALA A 1 146 ? -10.335 -6.864 14.134 1.00 88.56 146 ALA A N 1
ATOM 1126 C CA . ALA A 1 146 ? -10.633 -6.713 15.553 1.00 88.56 146 ALA A CA 1
ATOM 1127 C C . ALA A 1 146 ? -9.927 -5.486 16.141 1.00 88.56 146 ALA A C 1
ATOM 1129 O O . ALA A 1 146 ? -10.551 -4.705 16.848 1.00 88.56 146 ALA A O 1
ATOM 1130 N N . TYR A 1 147 ? -8.653 -5.271 15.800 1.00 90.50 147 TYR A N 1
ATOM 1131 C CA . TYR A 1 147 ? -7.931 -4.074 16.226 1.00 90.50 147 TYR A CA 1
ATOM 1132 C C . TYR A 1 147 ? -8.519 -2.790 15.632 1.00 90.50 147 TYR A C 1
ATOM 1134 O O . TYR A 1 147 ? -8.806 -1.850 16.367 1.00 90.50 147 TYR A O 1
ATOM 1142 N N . LEU A 1 148 ? -8.767 -2.756 14.322 1.00 90.12 148 LEU A N 1
ATOM 1143 C CA . LEU A 1 148 ? -9.372 -1.594 13.670 1.00 90.12 148 LEU A CA 1
ATOM 1144 C C . LEU A 1 148 ? -10.736 -1.241 14.280 1.00 90.12 148 LEU A C 1
ATOM 1146 O O . LEU A 1 148 ? -11.028 -0.066 14.459 1.00 90.12 148 LEU A O 1
ATOM 1150 N N . SER A 1 149 ? -11.521 -2.244 14.674 1.00 88.62 149 SER A N 1
ATOM 1151 C CA . SER A 1 149 ? -12.828 -2.057 15.319 1.00 88.62 149 SER A CA 1
ATOM 1152 C C . SER A 1 149 ? -12.733 -1.503 16.747 1.00 88.62 149 SER A C 1
ATOM 1154 O O . SER A 1 149 ? -13.728 -1.026 17.278 1.00 88.62 149 SER A O 1
ATOM 1156 N N . THR A 1 150 ? -11.559 -1.557 17.391 1.00 90.56 150 THR A N 1
ATOM 1157 C CA . THR A 1 150 ? -11.344 -0.867 18.679 1.00 90.56 150 THR A CA 1
ATOM 1158 C C . THR A 1 150 ? -11.036 0.622 18.508 1.00 90.56 150 THR A C 1
ATOM 1160 O O . THR A 1 150 ? -11.365 1.429 19.380 1.00 90.56 150 THR A O 1
ATOM 1163 N N . GLU A 1 151 ? -10.439 0.995 17.375 1.00 91.00 151 GLU A N 1
ATOM 1164 C CA . GLU A 1 151 ? -9.978 2.361 17.105 1.00 91.00 151 GLU A CA 1
ATOM 1165 C C . GLU A 1 151 ? -11.022 3.184 16.331 1.00 91.00 151 GLU A C 1
ATOM 1167 O O . GLU A 1 151 ? -11.161 4.385 16.557 1.00 91.00 151 GLU A O 1
ATOM 1172 N N . PHE A 1 152 ? -11.798 2.539 15.457 1.00 90.81 152 PHE A N 1
ATOM 1173 C CA . PHE A 1 152 ? -12.731 3.179 14.530 1.00 90.81 152 PHE A CA 1
ATOM 1174 C C . PHE A 1 152 ? -14.161 2.640 14.674 1.00 90.81 152 PHE A C 1
ATOM 1176 O O . PHE A 1 152 ? -14.367 1.457 14.947 1.00 90.81 152 PHE A O 1
ATOM 1183 N N . ASP A 1 153 ? -15.147 3.489 14.381 1.00 84.94 153 ASP A N 1
ATOM 1184 C CA . ASP A 1 153 ? -16.573 3.140 14.384 1.00 84.94 153 ASP A CA 1
ATOM 1185 C C . ASP A 1 153 ? -16.962 2.538 13.019 1.00 84.94 153 ASP A C 1
ATOM 1187 O O . ASP A 1 153 ? -17.591 3.180 12.178 1.00 84.94 153 ASP A O 1
ATOM 1191 N N . ILE A 1 154 ? -16.503 1.310 12.753 1.00 71.00 154 ILE A N 1
ATOM 1192 C CA . ILE A 1 154 ? -16.575 0.694 11.418 1.00 71.00 154 ILE A CA 1
ATOM 1193 C C . ILE A 1 154 ? -17.814 -0.199 11.283 1.00 71.00 154 ILE A C 1
ATOM 1195 O O . ILE A 1 154 ? -17.952 -1.161 12.043 1.00 71.00 154 ILE A O 1
ATOM 1199 N N . PRO A 1 155 ? -18.658 -0.016 10.251 1.00 64.62 155 PRO A N 1
ATOM 1200 C CA . PRO A 1 155 ? -19.576 -1.061 9.828 1.00 64.62 155 PRO A CA 1
ATOM 1201 C C . PRO A 1 155 ? -18.792 -2.154 9.085 1.00 64.62 155 PRO A C 1
ATOM 1203 O O . PRO A 1 155 ? -18.353 -1.977 7.945 1.00 64.62 155 PRO A O 1
ATOM 1206 N N . TYR A 1 156 ? -18.595 -3.303 9.732 1.00 62.53 156 TYR A N 1
ATOM 1207 C CA . TYR A 1 156 ? -18.164 -4.513 9.036 1.00 62.53 156 TYR A CA 1
ATOM 1208 C C . TYR A 1 156 ? -19.319 -5.010 8.158 1.00 62.53 156 TYR A C 1
ATOM 1210 O O . TYR A 1 156 ? -20.404 -5.293 8.665 1.00 62.53 156 TYR A O 1
ATOM 1218 N N . LEU A 1 157 ? -19.099 -5.107 6.845 1.00 60.69 157 LEU A N 1
ATOM 1219 C CA . LEU A 1 157 ? -20.038 -5.752 5.924 1.00 60.69 157 LEU A CA 1
ATOM 1220 C C . LEU A 1 157 ? -19.345 -6.949 5.290 1.00 60.69 157 LEU A C 1
ATOM 1222 O O . LEU A 1 157 ? -18.185 -6.852 4.885 1.00 60.69 157 LEU A O 1
ATOM 1226 N N . ASP A 1 158 ? -20.085 -8.048 5.199 1.00 60.09 158 ASP A N 1
ATOM 1227 C CA . ASP A 1 158 ? -19.651 -9.268 4.531 1.00 60.09 158 ASP A CA 1
ATOM 1228 C C . ASP A 1 158 ? -19.203 -8.986 3.084 1.00 60.09 158 ASP A C 1
ATOM 1230 O O . ASP A 1 158 ? -19.716 -8.083 2.404 1.00 60.09 158 ASP A O 1
ATOM 1234 N N . TYR A 1 159 ? -18.213 -9.748 2.617 1.00 59.31 159 TYR A N 1
ATOM 1235 C CA . TYR A 1 159 ? -17.674 -9.593 1.274 1.00 59.31 159 TYR A CA 1
ATOM 1236 C C . TYR A 1 159 ? -18.624 -10.225 0.257 1.00 59.31 159 TYR A C 1
ATOM 1238 O O . TYR A 1 159 ? -18.709 -11.443 0.130 1.00 59.31 159 TYR A O 1
ATOM 1246 N N . SER A 1 160 ? -19.289 -9.385 -0.533 1.00 65.81 160 SER A N 1
ATOM 1247 C CA . SER A 1 160 ? -19.858 -9.799 -1.814 1.00 65.81 160 SER A CA 1
ATOM 1248 C C . SER A 1 160 ? -19.333 -8.889 -2.918 1.00 65.81 160 SER A C 1
ATOM 1250 O O . SER A 1 160 ? -19.127 -7.691 -2.692 1.00 65.81 160 SER A O 1
ATOM 1252 N N . ASP A 1 161 ? -19.152 -9.428 -4.126 1.00 67.50 161 ASP A N 1
ATOM 1253 C CA . ASP A 1 161 ? -18.742 -8.621 -5.282 1.00 67.50 161 ASP A CA 1
ATOM 1254 C C . ASP A 1 161 ? -19.713 -7.456 -5.522 1.00 67.50 161 ASP A C 1
ATOM 1256 O O . ASP A 1 161 ? -19.277 -6.347 -5.828 1.00 67.50 161 ASP A O 1
ATOM 1260 N N . LYS A 1 162 ? -21.011 -7.662 -5.250 1.00 66.81 162 LYS A N 1
ATOM 1261 C CA . LYS A 1 162 ? -22.041 -6.615 -5.304 1.00 66.81 162 LYS A CA 1
ATOM 1262 C C . LYS A 1 162 ? -21.794 -5.500 -4.289 1.00 66.81 162 LYS A C 1
ATOM 1264 O O . LYS A 1 162 ? -21.911 -4.333 -4.643 1.00 66.81 162 LYS A O 1
ATOM 1269 N N . THR A 1 163 ? -21.438 -5.833 -3.047 1.00 71.12 163 THR A N 1
ATOM 1270 C CA . THR A 1 163 ? -21.127 -4.837 -2.005 1.00 71.12 163 THR A CA 1
ATOM 1271 C C . THR A 1 163 ? -19.861 -4.064 -2.367 1.00 71.12 163 THR A C 1
ATOM 1273 O O . THR A 1 163 ? -19.824 -2.842 -2.242 1.00 71.12 163 THR A O 1
ATOM 1276 N N . ARG A 1 164 ? -18.835 -4.755 -2.882 1.00 68.88 164 ARG A N 1
ATOM 1277 C CA . ARG A 1 164 ? -17.586 -4.133 -3.347 1.00 68.88 164 ARG A CA 1
ATOM 1278 C C . ARG A 1 164 ? -17.832 -3.160 -4.491 1.00 68.88 164 ARG A C 1
ATOM 1280 O O . ARG A 1 164 ? -17.334 -2.038 -4.447 1.00 68.88 164 ARG A O 1
ATOM 1287 N N . GLU A 1 165 ? -18.590 -3.574 -5.500 1.00 71.31 165 GLU A N 1
ATOM 1288 C CA . GLU A 1 165 ? -18.960 -2.717 -6.625 1.00 71.31 165 GLU A CA 1
ATOM 1289 C C . GLU A 1 165 ? -19.822 -1.543 -6.173 1.00 71.31 165 GLU A C 1
ATOM 1291 O O . GLU A 1 165 ? -19.480 -0.407 -6.481 1.00 71.31 165 GLU A O 1
ATOM 1296 N N . ALA A 1 166 ? -20.855 -1.783 -5.362 1.00 70.44 166 ALA A N 1
ATOM 1297 C CA . ALA A 1 166 ? -21.711 -0.729 -4.828 1.00 70.44 166 ALA A CA 1
ATOM 1298 C C . ALA A 1 166 ? -20.920 0.310 -4.026 1.00 70.44 166 ALA A C 1
ATOM 1300 O O . ALA A 1 166 ? -21.181 1.499 -4.164 1.00 70.44 166 ALA A O 1
ATOM 1301 N N . MET A 1 167 ? -19.926 -0.105 -3.239 1.00 70.75 167 MET A N 1
ATOM 1302 C CA . MET A 1 167 ? -19.080 0.812 -2.472 1.00 70.75 167 MET A CA 1
ATOM 1303 C C . MET A 1 167 ? -18.064 1.543 -3.353 1.00 70.75 167 MET A C 1
ATOM 1305 O O . MET A 1 167 ? -17.880 2.748 -3.195 1.00 70.75 167 MET A O 1
ATOM 1309 N N . ASN A 1 168 ? -17.457 0.867 -4.333 1.00 69.56 168 ASN A N 1
ATOM 1310 C CA . ASN A 1 168 ? -16.628 1.529 -5.345 1.00 69.56 168 ASN A CA 1
ATOM 1311 C C . ASN A 1 168 ? -17.428 2.578 -6.125 1.00 69.56 168 ASN A C 1
ATOM 1313 O O . ASN A 1 168 ? -16.914 3.662 -6.392 1.00 69.56 168 ASN A O 1
ATOM 1317 N N . THR A 1 169 ? -18.687 2.287 -6.461 1.00 70.38 169 THR A N 1
ATOM 1318 C CA . THR A 1 169 ? -19.602 3.248 -7.077 1.00 70.38 169 THR A CA 1
ATOM 1319 C C . THR A 1 169 ? -19.937 4.357 -6.094 1.00 70.38 169 THR A C 1
ATOM 1321 O O . THR A 1 169 ? -19.637 5.501 -6.395 1.00 70.38 169 THR A O 1
ATOM 1324 N N . TYR A 1 170 ? -20.456 4.052 -4.903 1.00 69.62 170 TYR A N 1
ATOM 1325 C CA . TYR A 1 170 ? -20.852 5.035 -3.891 1.00 69.62 170 TYR A CA 1
ATOM 1326 C C . TYR A 1 170 ? -19.731 6.037 -3.599 1.00 69.62 170 TYR A C 1
ATOM 1328 O O . TYR A 1 170 ? -19.961 7.245 -3.652 1.00 69.62 170 TYR A O 1
ATOM 1336 N N . PHE A 1 171 ? -18.501 5.558 -3.392 1.00 68.81 171 PHE A N 1
ATOM 1337 C CA . PHE A 1 171 ? -17.334 6.400 -3.118 1.00 68.81 171 PHE A CA 1
ATOM 1338 C C . PHE A 1 171 ? -16.653 6.972 -4.377 1.00 68.81 171 PHE A C 1
ATOM 1340 O O . PHE A 1 171 ? -15.941 7.972 -4.286 1.00 68.81 171 PHE A O 1
ATOM 1347 N N . GLY A 1 172 ? -16.853 6.365 -5.550 1.00 57.16 172 GLY A N 1
ATOM 1348 C CA . GLY A 1 172 ? -16.323 6.826 -6.839 1.00 57.16 172 GLY A CA 1
ATOM 1349 C C . GLY A 1 172 ? -17.191 7.895 -7.516 1.00 57.16 172 GLY A C 1
ATOM 1350 O O . GLY A 1 172 ? -16.658 8.805 -8.147 1.00 57.16 172 GLY A O 1
ATOM 1351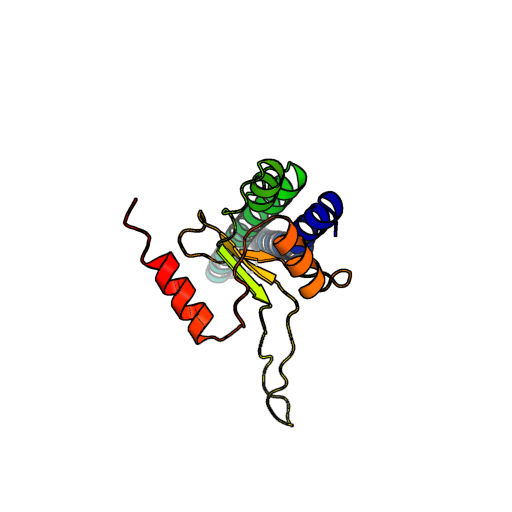 N N . THR A 1 173 ? -18.516 7.846 -7.345 1.00 52.34 173 THR A N 1
ATOM 1352 C CA . THR A 1 173 ? -19.460 8.883 -7.802 1.00 52.34 173 THR A CA 1
ATOM 1353 C C . THR A 1 173 ? -19.571 10.056 -6.831 1.00 52.34 173 THR A C 1
ATOM 1355 O O . THR A 1 173 ? -19.911 11.160 -7.249 1.00 52.34 173 THR A O 1
ATOM 1358 N N . SER A 1 174 ? -19.213 9.881 -5.554 1.00 48.69 174 SER A N 1
ATOM 1359 C CA . SER A 1 174 ? -19.161 10.967 -4.555 1.00 48.69 174 SER A CA 1
ATOM 1360 C C . SER A 1 174 ? -17.891 11.829 -4.646 1.00 48.69 174 SER A C 1
ATOM 1362 O O . SER A 1 174 ? -17.494 12.496 -3.693 1.00 48.69 174 SER A O 1
ATOM 1364 N N . GLY A 1 175 ? -17.310 11.933 -5.847 1.00 44.31 175 GLY A N 1
ATOM 1365 C CA . GLY A 1 175 ? -16.432 13.046 -6.209 1.00 44.31 175 GLY A CA 1
ATOM 1366 C C . GLY A 1 175 ? -17.112 14.424 -6.132 1.00 44.31 175 GLY A C 1
ATOM 1367 O O . GLY A 1 175 ? -16.412 15.430 -6.184 1.00 44.31 175 GLY A O 1
ATOM 1368 N N . LEU A 1 176 ? -18.440 14.505 -5.966 1.00 45.88 176 LEU A N 1
ATOM 1369 C CA . LEU A 1 176 ? -19.188 15.757 -5.812 1.00 45.88 176 LEU A CA 1
ATOM 1370 C C . LEU A 1 176 ? -20.416 15.584 -4.903 1.00 45.88 176 LEU A C 1
ATOM 1372 O O . LEU A 1 176 ? -21.488 15.202 -5.361 1.00 45.88 176 LEU A O 1
ATOM 1376 N N . LYS A 1 177 ? -20.273 15.937 -3.626 1.00 34.06 177 LYS A N 1
ATOM 1377 C CA . LYS A 1 177 ? -21.023 17.027 -2.973 1.00 34.06 177 LYS A CA 1
ATOM 1378 C C . LYS A 1 177 ? -20.618 17.063 -1.502 1.00 34.06 177 LYS A C 1
ATOM 1380 O O . LYS A 1 177 ? -20.935 16.156 -0.743 1.00 34.06 177 LYS A O 1
ATOM 1385 N N . LYS A 1 178 ? -19.906 18.129 -1.126 1.00 35.69 178 LYS A N 1
ATOM 1386 C CA . LYS A 1 178 ? -19.872 18.594 0.262 1.00 35.69 178 LYS A CA 1
ATOM 1387 C C . LYS A 1 178 ? -21.326 18.697 0.737 1.00 35.69 178 LYS A C 1
ATOM 1389 O O . LYS A 1 178 ? -22.096 19.426 0.108 1.00 35.69 178 LYS A O 1
ATOM 1394 N N . LEU A 1 179 ? -21.674 17.945 1.773 1.00 35.31 179 LEU A N 1
ATOM 1395 C CA . LEU A 1 179 ? -22.706 18.337 2.726 1.00 35.31 179 LEU A CA 1
ATOM 1396 C C . LEU A 1 179 ? -21.982 19.003 3.892 1.00 35.31 179 LEU A C 1
ATOM 1398 O O . LEU A 1 179 ? -20.927 18.454 4.290 1.00 35.31 179 LEU A O 1
#

Secondary structure (DSSP, 8-state):
--HHHHHHHHHHTTHHHHHHHHHHHHHHHHHHHHHHHTGGGS-HHHHHHHHHHHHHHHHHHHHHHHHHHHHHHHHHTT-SHHHHHHHHT-TTSEEEEEE-------BTTB--------EEEEETTSTT--EEE---TTS-HHHHHHHHHHHS---B----HHHHHHHHHHHHHTTS---

Foldseek 3Di:
DDLVVLLVLQLVQLPVLLVVLVVLLVVLVVLLVCLVVVVPDDDPVVSVVSNVSSVVSNVVSVVSNVVSVVSNVCSVVLVNPLSVCLVVLVQQFWEEKEFDFDFDDADPVGTDGDGQQKMWTDTPPCLLDIDIRRGDPVDGNVRSVVVNVVRHVYDYDYDDPVVSVVSSCVSNVVPDDDD

Radius of gyration: 21.19 Å; chains: 1; bounding box: 52×50×56 Å

Sequence (179 aa):
MNYETFKKVLSKANNIAVVISVILVLIGTAIIVNMLLGIENKKTVSIVIGMFFGVLLLILGVIAFKRMLSDQLQARNDTHPILKAIKEGDRGYLMWVYVEQINTTLGHDGPKVGTSQNVNYFTRDCKGKGKTIMTGKNYTAAEIIAYLSTEFDIPYLDYSDKTREAMNTYFGTSGLKKL

pLDDT: mean 78.46, std 13.79, range [34.06, 95.31]